Protein AF-W2MPK8-F1 (afdb_monomer)

Sequence (61 aa):
GAGSGAVNVVYRKGYIFFEKKRILEGGKKPKKRLENEKKQGPDGFELRHGDSKRYYLVSEL

Organism: Phytophthora nicotianae (NCBI:txid4792)

Foldseek 3Di:
DVCPCVPPPVVVVVVVVVVVVCVVVVHDDDPVRVVQCVVQPPVGDPPPPPVPDDDDDDDDD

Secondary structure (DSSP, 8-state):
-TTTTTT-HHHHHHHHHHHHHHHHTTPPPPHHHHHHHHHH-TT-S----------------

Radius of gyration: 18.2 Å; Cα contacts (8 Å, |Δi|>4): 18; chains: 1; bounding box: 54×29×39 Å

Structure (mmCIF, N/CA/C/O backbone):
data_AF-W2MPK8-F1
#
_entry.id   AF-W2MPK8-F1
#
loop_
_atom_site.group_PDB
_atom_site.id
_atom_site.type_symbol
_atom_site.label_atom_id
_atom_site.label_alt_id
_atom_site.label_comp_id
_atom_site.label_asym_id
_atom_site.label_entity_id
_atom_site.label_seq_id
_atom_site.pdbx_PDB_ins_code
_atom_site.Cartn_x
_atom_site.Cartn_y
_atom_site.Cartn_z
_atom_site.occupancy
_atom_site.B_iso_or_equiv
_atom_site.auth_seq_id
_atom_site.auth_comp_id
_atom_site.auth_asym_id
_atom_site.auth_atom_id
_atom_site.pdbx_PDB_model_num
ATOM 1 N N . GLY A 1 1 ? 16.765 -6.974 -1.662 1.00 49.94 1 GLY A N 1
ATOM 2 C CA . GLY A 1 1 ? 16.921 -5.536 -1.332 1.00 49.94 1 GLY A CA 1
ATOM 3 C C . GLY A 1 1 ? 15.560 -4.878 -1.155 1.00 49.94 1 GLY A C 1
ATOM 4 O O . GLY A 1 1 ? 14.571 -5.464 -1.583 1.00 49.94 1 GLY A O 1
ATOM 5 N N . ALA A 1 2 ? 15.492 -3.684 -0.554 1.00 54.91 2 ALA A N 1
ATOM 6 C CA . ALA A 1 2 ? 14.241 -3.008 -0.159 1.00 54.91 2 ALA A CA 1
ATOM 7 C C . ALA A 1 2 ? 13.184 -2.827 -1.280 1.00 54.91 2 ALA A C 1
ATOM 9 O O . ALA A 1 2 ? 12.004 -2.731 -0.973 1.00 54.91 2 ALA A O 1
ATOM 10 N N . GLY A 1 3 ? 13.578 -2.854 -2.561 1.00 52.69 3 GLY A N 1
ATOM 11 C CA . GLY A 1 3 ? 12.668 -2.767 -3.717 1.00 52.69 3 GLY A CA 1
ATOM 12 C C . GLY A 1 3 ? 12.204 -4.102 -4.325 1.00 52.69 3 GLY A C 1
ATOM 13 O O . GLY A 1 3 ? 11.396 -4.097 -5.245 1.00 52.69 3 GLY A O 1
ATOM 14 N N . SER A 1 4 ? 12.675 -5.257 -3.836 1.00 56.72 4 SER A N 1
ATOM 15 C CA . SER A 1 4 ? 12.389 -6.567 -4.470 1.00 56.72 4 SER A CA 1
ATOM 16 C C . SER A 1 4 ? 10.915 -7.003 -4.429 1.00 56.72 4 SER A C 1
ATOM 18 O O . SER A 1 4 ? 10.509 -7.846 -5.220 1.00 56.72 4 SER A O 1
ATOM 20 N N . GLY A 1 5 ? 10.106 -6.409 -3.546 1.00 56.34 5 GLY A N 1
ATOM 21 C CA . GLY A 1 5 ? 8.663 -6.657 -3.462 1.00 56.34 5 GLY A CA 1
ATOM 22 C C . GLY A 1 5 ? 7.793 -5.662 -4.237 1.00 56.34 5 GLY A C 1
ATOM 23 O O . GLY A 1 5 ? 6.589 -5.882 -4.333 1.00 56.34 5 GLY A O 1
ATOM 24 N N . ALA A 1 6 ? 8.366 -4.583 -4.791 1.00 59.38 6 ALA A N 1
ATOM 25 C CA . ALA A 1 6 ? 7.604 -3.516 -5.454 1.00 59.38 6 ALA A CA 1
ATOM 26 C C . ALA A 1 6 ? 6.883 -4.004 -6.725 1.00 59.38 6 ALA A C 1
ATOM 28 O O . ALA A 1 6 ? 5.794 -3.536 -7.044 1.00 59.38 6 ALA A O 1
ATOM 29 N N . VAL A 1 7 ? 7.451 -5.009 -7.396 1.00 61.06 7 VAL A N 1
ATOM 30 C CA . VAL A 1 7 ? 6.879 -5.676 -8.578 1.00 61.06 7 VAL A CA 1
ATOM 31 C C . VAL A 1 7 ? 5.708 -6.616 -8.261 1.00 61.06 7 VAL A C 1
ATOM 33 O O . VAL A 1 7 ? 5.002 -7.043 -9.171 1.00 61.06 7 VAL A O 1
ATOM 36 N N . ASN A 1 8 ? 5.453 -6.946 -6.989 1.00 67.06 8 ASN A N 1
ATOM 37 C CA . ASN A 1 8 ? 4.397 -7.888 -6.626 1.00 67.06 8 ASN A CA 1
ATOM 38 C C . ASN A 1 8 ? 3.063 -7.165 -6.352 1.00 67.06 8 ASN A C 1
ATOM 40 O O . ASN A 1 8 ? 2.869 -6.517 -5.320 1.00 67.06 8 ASN A O 1
ATOM 44 N N . VAL A 1 9 ? 2.100 -7.349 -7.262 1.00 70.81 9 VAL A N 1
ATOM 45 C CA . VAL A 1 9 ? 0.755 -6.748 -7.205 1.00 70.81 9 VAL A CA 1
ATOM 46 C C . VAL A 1 9 ? -0.002 -7.044 -5.901 1.00 70.81 9 VAL A C 1
ATOM 48 O O . VAL A 1 9 ? -0.811 -6.222 -5.457 1.00 70.81 9 VAL A O 1
ATOM 51 N N . VAL A 1 10 ? 0.270 -8.184 -5.257 1.00 76.25 10 VAL A N 1
ATOM 52 C CA . VAL A 1 10 ? -0.378 -8.596 -4.003 1.00 76.25 10 VAL A CA 1
ATOM 53 C C . VAL A 1 10 ? 0.002 -7.653 -2.864 1.00 76.25 10 VAL A C 1
ATOM 55 O O . VAL A 1 10 ? -0.872 -7.247 -2.098 1.00 76.25 10 VAL A O 1
ATOM 58 N N . TYR A 1 11 ? 1.265 -7.213 -2.797 1.00 70.88 11 TYR A N 1
ATOM 59 C CA . TYR A 1 11 ? 1.712 -6.258 -1.779 1.00 70.88 11 TYR A CA 1
ATOM 60 C C . TYR A 1 11 ? 0.991 -4.918 -1.912 1.00 70.88 11 TYR A C 1
ATOM 62 O O . TYR A 1 11 ? 0.506 -4.383 -0.916 1.00 70.88 11 TYR A O 1
ATOM 70 N N . ARG A 1 12 ? 0.850 -4.401 -3.140 1.00 74.44 12 ARG A N 1
ATOM 71 C CA . ARG A 1 12 ? 0.133 -3.142 -3.388 1.00 74.44 12 ARG A CA 1
ATOM 72 C C . ARG A 1 12 ? -1.338 -3.245 -2.990 1.00 74.44 12 ARG A C 1
ATOM 74 O O . ARG A 1 12 ? -1.849 -2.371 -2.291 1.00 74.44 12 ARG A O 1
ATOM 81 N N . LYS A 1 13 ? -2.023 -4.316 -3.407 1.00 80.44 13 LYS A N 1
ATOM 82 C CA . LYS A 1 13 ? -3.445 -4.522 -3.085 1.00 80.44 13 LYS A CA 1
ATOM 83 C C . LYS A 1 13 ? -3.671 -4.692 -1.581 1.00 80.44 13 LYS A C 1
ATOM 85 O O . LYS A 1 13 ? -4.548 -4.029 -1.030 1.00 80.44 13 LYS A O 1
ATOM 90 N N . GLY A 1 14 ? -2.853 -5.511 -0.917 1.00 83.06 14 GLY A N 1
ATOM 91 C CA . GLY A 1 14 ? -2.909 -5.691 0.534 1.00 83.06 14 GLY A CA 1
ATOM 92 C C . GLY A 1 14 ? -2.668 -4.380 1.281 1.00 83.06 14 GLY A C 1
ATOM 93 O O . GLY A 1 14 ? -3.436 -4.027 2.173 1.00 83.06 14 GLY A O 1
ATOM 94 N N . TYR A 1 15 ? -1.665 -3.603 0.865 1.00 78.38 15 TYR A N 1
ATOM 95 C CA . TYR A 1 15 ? -1.370 -2.299 1.460 1.00 78.38 15 TYR A CA 1
ATOM 96 C C . TYR A 1 15 ? -2.569 -1.342 1.395 1.00 78.38 15 TYR A C 1
ATOM 98 O O . TYR A 1 15 ? -2.946 -0.766 2.414 1.00 78.38 15 TYR A O 1
ATOM 106 N N . ILE A 1 16 ? -3.200 -1.208 0.222 1.00 84.19 16 ILE A N 1
ATOM 107 C CA . ILE A 1 16 ? -4.368 -0.333 0.027 1.00 84.19 16 ILE A CA 1
ATOM 108 C C . ILE A 1 16 ? -5.543 -0.781 0.903 1.00 84.19 16 ILE A C 1
ATOM 110 O O . ILE A 1 16 ? -6.205 0.059 1.512 1.00 84.19 16 ILE A O 1
ATOM 114 N N . PHE A 1 17 ? -5.803 -2.088 0.983 1.00 89.12 17 PHE A N 1
ATOM 115 C CA . PHE A 1 17 ? -6.880 -2.628 1.812 1.00 89.12 17 PHE A CA 1
ATOM 116 C C . PHE A 1 17 ? -6.694 -2.268 3.292 1.00 89.12 17 PHE A C 1
ATOM 118 O O . PHE A 1 17 ? -7.598 -1.702 3.909 1.00 89.12 17 PHE A O 1
ATOM 125 N N . PHE A 1 18 ? -5.511 -2.533 3.853 1.00 86.38 18 PHE A N 1
ATOM 126 C CA . PHE A 1 18 ? -5.245 -2.250 5.264 1.00 86.38 18 PHE A CA 1
ATOM 127 C C . PHE A 1 18 ? -5.196 -0.749 5.576 1.00 86.38 18 PHE A C 1
ATOM 129 O O . PHE A 1 18 ? -5.578 -0.357 6.676 1.00 86.38 18 PHE A O 1
ATOM 136 N N . GLU A 1 19 ? -4.790 0.106 4.632 1.00 87.62 19 GLU A N 1
ATOM 137 C CA . GLU A 1 19 ? -4.889 1.560 4.822 1.00 87.62 19 GLU A CA 1
ATOM 138 C C . GLU A 1 19 ? -6.336 2.053 4.844 1.00 87.62 19 GLU A C 1
ATOM 140 O O . GLU A 1 19 ? -6.702 2.830 5.725 1.00 87.62 19 GLU A O 1
ATOM 145 N N . LYS A 1 20 ? -7.190 1.555 3.942 1.00 90.25 20 LYS A N 1
ATOM 146 C CA . LYS A 1 20 ? -8.626 1.866 3.982 1.00 90.25 20 LYS A CA 1
ATOM 147 C C . LYS A 1 20 ? -9.241 1.434 5.310 1.00 90.25 20 LYS A C 1
ATOM 149 O O . LYS A 1 20 ? -9.946 2.220 5.934 1.00 90.25 20 LYS A O 1
ATOM 154 N N . LYS A 1 21 ? -8.915 0.222 5.772 1.00 93.31 21 LYS A N 1
ATOM 155 C CA . LYS A 1 21 ? -9.357 -0.283 7.075 1.00 93.31 21 LYS A CA 1
ATOM 156 C C . LYS A 1 21 ? -8.900 0.625 8.225 1.00 93.31 21 LYS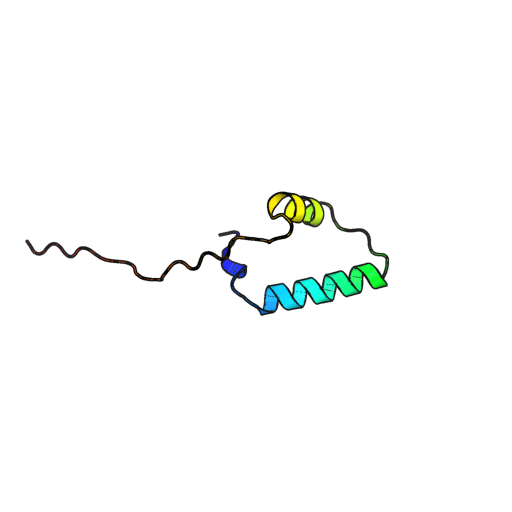 A C 1
ATOM 158 O O . LYS A 1 21 ? -9.730 1.022 9.031 1.00 93.31 21 LYS A O 1
ATOM 163 N N . ARG A 1 22 ? -7.626 1.041 8.255 1.00 92.19 22 ARG A N 1
ATOM 164 C CA . ARG A 1 22 ? -7.098 1.968 9.276 1.00 92.19 22 ARG A CA 1
ATOM 165 C C . ARG A 1 22 ? -7.880 3.282 9.322 1.00 92.19 22 ARG A C 1
ATOM 167 O O . ARG A 1 22 ? -8.168 3.769 10.410 1.00 92.19 22 ARG A O 1
ATOM 174 N N . ILE A 1 23 ? -8.169 3.872 8.161 1.00 91.75 23 ILE A N 1
ATOM 175 C CA . ILE A 1 23 ? -8.909 5.139 8.073 1.00 91.75 23 ILE A CA 1
ATOM 176 C C . ILE A 1 23 ? -10.320 4.968 8.641 1.00 91.75 23 ILE A C 1
ATOM 178 O O . ILE A 1 23 ? -10.749 5.804 9.431 1.00 91.75 23 ILE A O 1
ATOM 182 N N . LEU A 1 24 ? -11.003 3.873 8.292 1.00 93.50 24 LEU A N 1
ATOM 183 C CA . LEU A 1 24 ? -12.336 3.556 8.813 1.00 93.50 24 LEU A CA 1
ATOM 184 C C . LEU A 1 24 ? -12.334 3.324 10.332 1.00 93.50 24 LEU A C 1
ATOM 186 O O . LEU A 1 24 ? -13.259 3.743 11.014 1.00 93.50 24 LEU A O 1
ATOM 190 N N . GLU A 1 25 ? -11.282 2.707 10.868 1.00 95.12 25 GLU A N 1
ATOM 191 C CA . GLU A 1 25 ? -11.117 2.455 12.307 1.00 95.12 25 GLU A CA 1
ATOM 192 C C . GLU A 1 25 ? -10.560 3.668 13.082 1.00 95.12 25 GLU A C 1
ATOM 194 O O . GLU A 1 25 ? -10.335 3.583 14.288 1.00 95.12 25 GLU A O 1
ATOM 199 N N . GLY A 1 26 ? -10.282 4.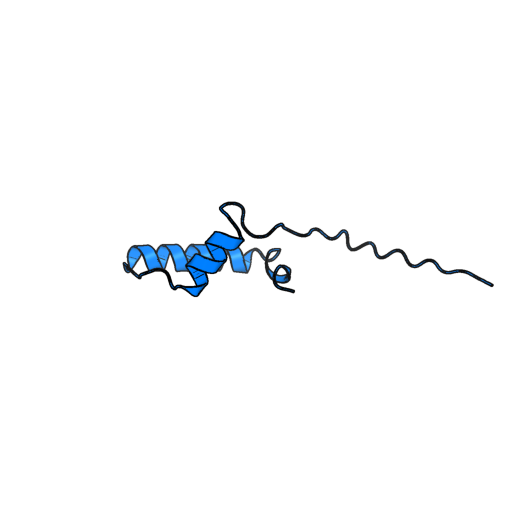798 12.416 1.00 92.56 26 GLY A N 1
ATOM 200 C CA . GLY A 1 26 ? -9.688 5.984 13.049 1.00 92.56 26 GLY A CA 1
ATOM 201 C C . GLY A 1 26 ? -8.250 5.775 13.552 1.00 92.56 26 GLY A C 1
ATOM 202 O O . GLY A 1 26 ? -7.737 6.559 14.354 1.00 92.56 26 GLY A O 1
ATOM 203 N N . GLY A 1 27 ? -7.571 4.721 13.091 1.00 89.31 27 GLY A N 1
ATOM 204 C CA . GLY A 1 27 ? -6.241 4.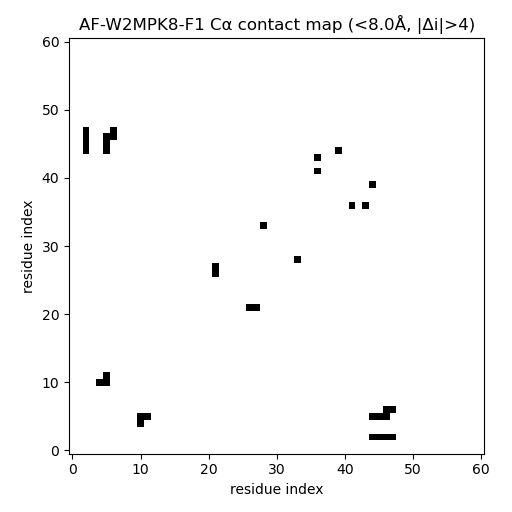349 13.559 1.00 89.31 27 GLY A CA 1
ATOM 205 C C . GLY A 1 27 ? -5.176 5.371 13.154 1.00 89.31 27 GLY A C 1
ATOM 206 O O . GLY A 1 27 ? -5.068 5.766 11.990 1.00 89.31 27 GLY A O 1
ATOM 207 N N . LYS A 1 28 ? -4.3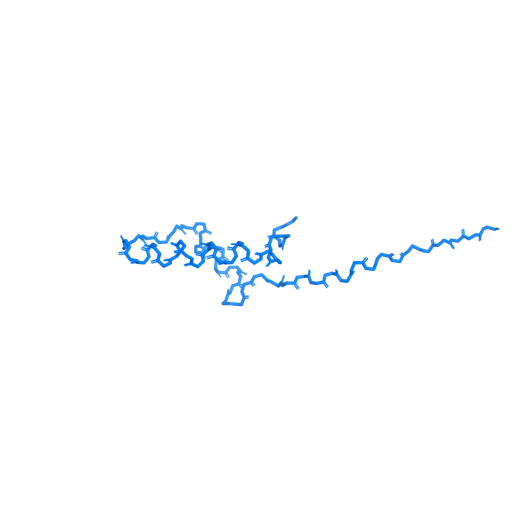15 5.778 14.092 1.00 90.94 28 LYS A N 1
ATOM 208 C CA . LYS A 1 28 ? -3.168 6.649 13.780 1.00 90.94 28 LYS A CA 1
ATOM 209 C C . LYS A 1 28 ? -2.137 5.908 12.927 1.00 90.94 28 LYS A C 1
ATOM 211 O O . LYS A 1 28 ? -1.907 4.710 13.085 1.00 90.94 28 LYS A O 1
ATOM 216 N N . LYS A 1 29 ? -1.488 6.633 12.015 1.00 88.62 29 LYS A N 1
ATOM 217 C CA . LYS A 1 29 ? -0.442 6.062 11.161 1.00 88.62 29 LYS A CA 1
ATOM 218 C C . LYS A 1 29 ? 0.845 5.836 11.984 1.00 88.62 29 LYS A C 1
ATOM 220 O O . LYS A 1 29 ? 1.282 6.761 12.669 1.00 88.62 29 LYS A O 1
ATOM 225 N N . PRO A 1 30 ? 1.476 4.646 11.935 1.00 85.75 30 PRO A N 1
ATOM 226 C CA . PRO A 1 30 ? 2.703 4.373 12.690 1.00 85.75 30 PRO A CA 1
ATOM 227 C C . PRO A 1 30 ? 3.904 5.198 12.207 1.00 85.75 30 PRO A C 1
ATOM 229 O O . PRO A 1 30 ? 4.035 5.452 11.008 1.00 85.75 30 PRO A O 1
ATOM 232 N N . LYS A 1 31 ? 4.856 5.502 13.105 1.00 87.12 31 LYS A N 1
ATOM 233 C CA . LYS A 1 31 ? 6.094 6.251 12.784 1.00 87.12 31 LYS A CA 1
ATOM 234 C C . LYS A 1 31 ? 6.868 5.643 11.608 1.00 87.12 31 LYS A C 1
ATOM 236 O O . LYS A 1 31 ? 7.202 6.350 10.663 1.00 87.12 31 LYS A O 1
ATOM 241 N N . LYS A 1 32 ? 7.058 4.317 11.613 1.00 82.00 32 LYS A N 1
ATOM 242 C CA . LYS A 1 32 ? 7.731 3.585 10.522 1.00 82.00 32 LYS A CA 1
ATOM 243 C C . LYS A 1 32 ? 7.057 3.802 9.161 1.00 82.00 32 LYS A C 1
ATOM 245 O O . LYS A 1 32 ? 7.738 3.832 8.144 1.00 82.00 32 LYS A O 1
ATOM 250 N N . ARG A 1 33 ? 5.728 3.956 9.133 1.00 79.06 33 ARG A N 1
ATOM 251 C CA . ARG A 1 33 ? 4.966 4.157 7.893 1.00 79.06 33 ARG A CA 1
ATOM 252 C C . ARG A 1 33 ? 5.094 5.591 7.383 1.00 79.06 33 ARG A C 1
ATOM 254 O O . ARG A 1 33 ? 5.322 5.769 6.195 1.00 79.06 33 ARG A O 1
ATOM 261 N N . LEU A 1 34 ? 5.047 6.581 8.274 1.00 85.00 34 LEU A N 1
ATOM 262 C CA . LEU A 1 34 ? 5.311 7.981 7.922 1.00 85.00 34 LEU A CA 1
ATOM 263 C C . LEU A 1 34 ? 6.724 8.174 7.358 1.00 85.00 34 LEU A C 1
ATOM 265 O O . LEU A 1 34 ? 6.901 8.875 6.368 1.00 85.00 34 LEU A O 1
ATOM 269 N N . GLU A 1 35 ? 7.732 7.536 7.958 1.00 85.88 35 GLU A N 1
ATOM 270 C CA . GLU A 1 35 ? 9.104 7.590 7.441 1.00 85.88 35 GLU A CA 1
ATOM 271 C C . GLU A 1 35 ? 9.241 6.910 6.077 1.00 85.88 35 GLU A C 1
ATOM 273 O O . GLU A 1 35 ? 9.974 7.396 5.221 1.00 85.88 35 GLU A O 1
ATOM 278 N N . ASN A 1 36 ? 8.524 5.806 5.858 1.00 78.06 36 ASN A N 1
ATOM 279 C CA . ASN A 1 36 ? 8.541 5.101 4.582 1.00 78.06 36 ASN A CA 1
ATOM 280 C C . ASN A 1 36 ? 7.873 5.920 3.464 1.00 78.06 36 ASN A C 1
ATOM 282 O O . ASN A 1 36 ? 8.424 6.022 2.375 1.00 78.06 36 ASN A O 1
ATOM 286 N N . GLU A 1 37 ? 6.735 6.559 3.750 1.00 78.69 37 GLU A N 1
ATOM 287 C CA . GLU A 1 37 ? 6.045 7.457 2.812 1.00 78.69 37 GLU A CA 1
ATOM 288 C C . GLU A 1 37 ? 6.880 8.705 2.499 1.00 78.69 37 GLU A C 1
ATOM 290 O O . GLU A 1 37 ? 6.987 9.085 1.339 1.00 78.69 37 GLU A O 1
ATOM 295 N N . LYS A 1 38 ? 7.552 9.295 3.499 1.00 82.94 38 LYS A N 1
ATOM 296 C CA . LYS A 1 38 ? 8.493 10.407 3.277 1.00 82.94 38 LYS A CA 1
ATOM 297 C C . LYS A 1 38 ? 9.660 10.030 2.365 1.00 82.94 38 LYS A C 1
ATOM 299 O O . LYS A 1 38 ? 10.138 10.877 1.624 1.00 82.94 38 LYS A O 1
ATOM 304 N N . LYS A 1 39 ? 10.140 8.786 2.448 1.00 78.75 39 LYS A N 1
ATOM 305 C CA . LYS A 1 39 ? 11.252 8.291 1.624 1.00 78.75 39 LYS A CA 1
ATOM 306 C C . LYS A 1 39 ? 10.822 7.909 0.208 1.00 78.75 39 LYS A C 1
ATOM 308 O O . LYS A 1 39 ? 11.624 8.054 -0.703 1.00 78.75 39 LYS A O 1
ATOM 313 N N . GLN A 1 40 ? 9.607 7.391 0.037 1.00 71.62 40 GLN A N 1
ATOM 314 C CA . GLN A 1 40 ? 9.103 6.927 -1.261 1.00 71.62 40 GLN A CA 1
ATOM 315 C C . GLN A 1 40 ? 8.410 8.019 -2.080 1.00 71.62 40 GLN A C 1
ATOM 317 O O . GLN A 1 40 ? 8.423 7.954 -3.301 1.00 71.62 40 GLN A O 1
ATOM 322 N N . GLY A 1 41 ? 7.787 9.005 -1.432 1.00 71.75 41 GLY A N 1
ATOM 323 C CA . GLY A 1 41 ? 6.930 9.963 -2.126 1.00 71.75 41 GLY A CA 1
ATOM 324 C C . GLY A 1 41 ? 5.613 9.340 -2.627 1.00 71.75 41 GLY A C 1
ATOM 325 O O . GLY A 1 41 ? 5.315 8.177 -2.337 1.00 71.75 41 GLY A O 1
ATOM 326 N N . PRO A 1 42 ? 4.783 10.123 -3.340 1.00 70.31 42 PRO A N 1
ATOM 327 C CA . PRO A 1 42 ? 3.466 9.688 -3.818 1.00 70.31 42 PRO A CA 1
ATOM 328 C C . PRO A 1 42 ? 3.535 8.557 -4.856 1.00 70.31 42 PRO A C 1
ATOM 330 O O . PRO A 1 42 ? 2.600 7.761 -4.947 1.00 70.31 42 PRO A O 1
ATOM 333 N N . ASP A 1 43 ? 4.648 8.458 -5.583 1.00 68.81 43 ASP A N 1
ATOM 334 C CA . ASP A 1 43 ? 4.832 7.504 -6.681 1.00 68.81 43 ASP A CA 1
ATOM 335 C C . ASP A 1 43 ? 5.337 6.125 -6.216 1.00 68.81 43 ASP A C 1
ATO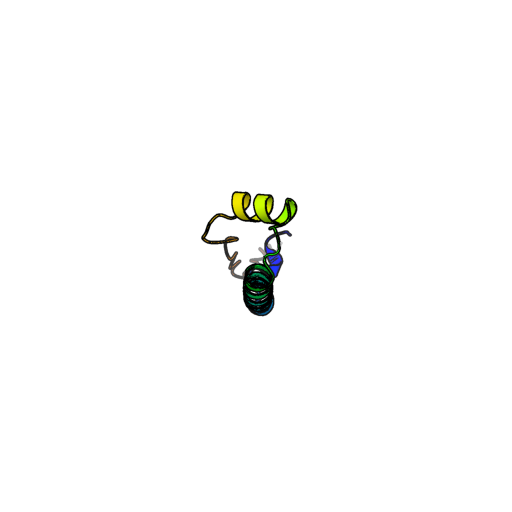M 337 O O . ASP A 1 43 ? 5.292 5.152 -6.971 1.00 68.81 43 ASP A O 1
ATOM 341 N N . GLY A 1 44 ? 5.741 5.996 -4.946 1.00 69.00 44 GLY A N 1
ATOM 342 C CA . GLY A 1 44 ? 6.213 4.736 -4.371 1.00 69.00 44 GLY A CA 1
ATOM 343 C C . GLY A 1 44 ? 7.668 4.408 -4.726 1.00 69.00 44 GLY A C 1
ATOM 344 O O . GLY A 1 44 ? 8.446 5.257 -5.147 1.00 69.00 44 GLY A O 1
ATOM 345 N N . PHE A 1 45 ? 8.073 3.152 -4.522 1.00 67.19 45 PHE A N 1
ATOM 346 C CA . PHE A 1 45 ? 9.384 2.690 -4.989 1.00 67.19 45 PHE A CA 1
ATOM 347 C C . PHE A 1 45 ? 9.419 2.594 -6.515 1.00 67.19 45 PHE A C 1
ATOM 349 O O . PHE A 1 45 ? 8.522 1.997 -7.112 1.00 67.19 45 PHE A O 1
ATOM 356 N N . GLU A 1 46 ? 10.510 3.069 -7.123 1.00 65.38 46 GLU A N 1
ATOM 357 C CA . GLU A 1 46 ? 10.804 2.802 -8.530 1.00 65.38 46 GLU A CA 1
ATOM 358 C C . GLU A 1 46 ? 10.724 1.297 -8.807 1.00 65.38 46 GLU A C 1
ATOM 360 O O . GLU A 1 46 ? 11.436 0.477 -8.207 1.00 65.38 46 GLU A O 1
ATOM 365 N N . LEU A 1 47 ? 9.847 0.929 -9.739 1.00 63.81 47 LEU A N 1
ATOM 366 C CA . LEU A 1 47 ? 9.774 -0.424 -10.262 1.00 63.81 47 LEU A CA 1
ATOM 367 C C . LEU A 1 47 ? 11.039 -0.670 -11.082 1.00 63.81 47 LEU A C 1
ATOM 369 O O . LEU A 1 47 ? 11.078 -0.381 -12.278 1.00 63.81 47 LEU A O 1
ATOM 373 N N . ARG A 1 48 ? 12.083 -1.209 -10.444 1.00 61.59 48 ARG A N 1
ATOM 374 C CA . ARG A 1 48 ? 13.255 -1.729 -11.154 1.00 61.59 48 ARG A CA 1
ATOM 375 C C . ARG A 1 48 ? 12.819 -2.895 -12.038 1.00 61.59 48 ARG A C 1
ATOM 377 O O . ARG A 1 48 ? 12.852 -4.049 -11.619 1.00 61.59 48 ARG A O 1
ATOM 384 N N . HIS A 1 49 ? 12.457 -2.585 -13.275 1.00 59.53 49 HIS A N 1
ATOM 385 C CA . HIS A 1 49 ? 12.465 -3.533 -14.376 1.00 59.53 49 HIS A CA 1
ATOM 386 C C . HIS A 1 49 ? 13.925 -3.695 -14.785 1.00 59.53 49 HIS A C 1
ATOM 388 O O . HIS A 1 49 ? 14.398 -3.101 -15.746 1.00 59.53 49 HIS A O 1
ATOM 394 N N . GLY A 1 50 ? 14.686 -4.431 -13.974 1.00 54.75 50 GLY A N 1
ATOM 395 C CA . GLY A 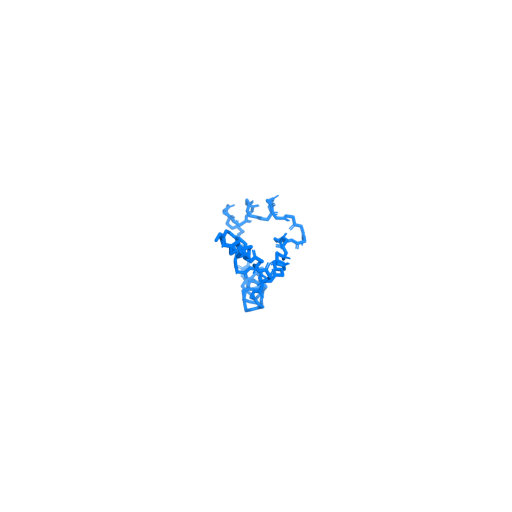1 50 ? 15.946 -4.958 -14.462 1.00 54.75 50 GLY A CA 1
ATOM 396 C C . GLY A 1 50 ? 15.585 -5.926 -15.574 1.00 54.75 50 GLY A C 1
ATOM 397 O O . GLY A 1 50 ? 15.122 -7.029 -15.275 1.00 54.75 50 GLY A O 1
ATOM 398 N N . ASP A 1 51 ? 15.752 -5.510 -16.831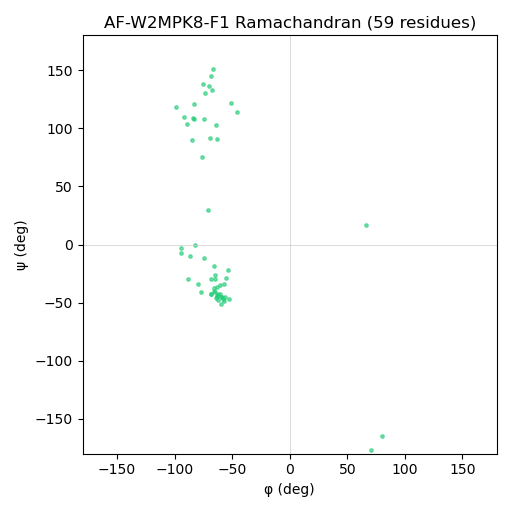 1.00 54.81 51 ASP A N 1
ATOM 399 C CA . ASP A 1 51 ? 15.831 -6.447 -17.944 1.00 54.81 51 ASP A CA 1
ATOM 400 C C . ASP A 1 51 ? 16.788 -7.540 -17.483 1.00 54.81 51 ASP A C 1
ATOM 402 O O . ASP A 1 51 ? 17.957 -7.283 -17.196 1.00 54.81 51 ASP A O 1
ATOM 406 N N . SER A 1 52 ? 16.277 -8.756 -17.306 1.00 55.28 52 SER A N 1
ATOM 407 C CA . SER A 1 52 ? 17.027 -9.881 -16.735 1.00 55.28 52 SER A CA 1
ATOM 408 C C . SER A 1 52 ? 18.099 -10.402 -17.705 1.00 55.28 52 SER A C 1
ATOM 410 O O . SER A 1 52 ? 18.440 -11.580 -17.706 1.00 55.28 52 SER A O 1
ATOM 412 N N . LYS A 1 53 ? 18.633 -9.526 -18.559 1.00 56.53 53 LYS A N 1
ATOM 413 C CA . LYS A 1 53 ? 19.698 -9.779 -19.514 1.00 56.53 53 LYS A CA 1
ATOM 414 C C . LYS A 1 53 ? 21.033 -9.609 -18.800 1.00 56.53 53 LYS A C 1
ATOM 416 O O . LYS A 1 53 ? 21.603 -8.524 -18.736 1.00 56.53 53 LYS A O 1
ATOM 421 N N . ARG A 1 54 ? 21.530 -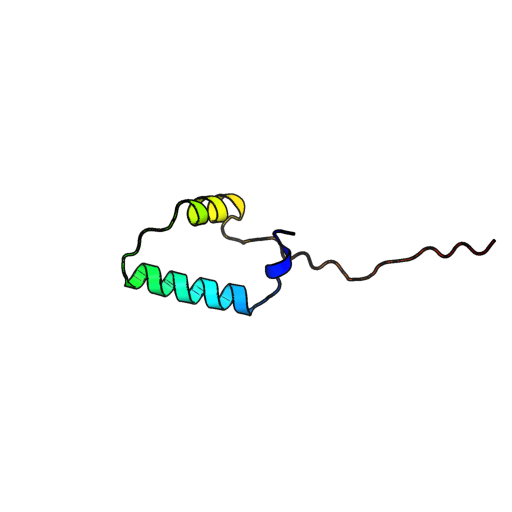10.707 -18.234 1.00 57.88 54 ARG A N 1
ATOM 422 C CA . ARG A 1 54 ? 22.942 -10.827 -17.863 1.00 57.88 54 ARG A CA 1
ATOM 423 C C . ARG A 1 54 ? 23.711 -11.273 -19.101 1.00 57.88 54 ARG A C 1
ATOM 425 O O . ARG A 1 54 ? 23.555 -12.410 -19.534 1.00 57.88 54 ARG A O 1
ATOM 432 N N . TYR A 1 55 ? 24.512 -10.381 -19.670 1.00 62.38 55 TYR A N 1
ATOM 433 C CA . TYR A 1 55 ? 25.470 -10.738 -20.712 1.00 62.38 55 TYR A CA 1
ATOM 434 C C . TYR A 1 55 ? 26.734 -11.283 -20.041 1.00 62.38 55 TYR A C 1
ATOM 436 O O . TYR A 1 55 ? 27.348 -10.591 -19.231 1.00 62.38 55 TYR A O 1
ATOM 444 N N . TYR A 1 56 ? 27.101 -12.523 -20.357 1.00 66.50 56 TYR A N 1
ATOM 445 C CA . TYR A 1 56 ? 28.386 -13.107 -19.982 1.00 66.50 56 TYR A CA 1
ATOM 446 C C . TYR A 1 56 ? 29.314 -12.991 -21.193 1.00 66.50 56 TYR A C 1
ATOM 448 O O . TYR A 1 56 ? 29.009 -13.539 -22.250 1.00 66.50 56 TYR A O 1
ATOM 456 N N . LEU A 1 57 ? 30.421 -12.258 -21.057 1.00 65.00 57 LE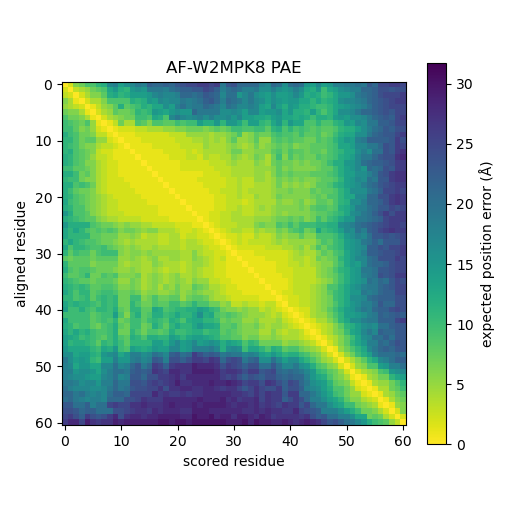U A N 1
ATOM 457 C CA . LEU A 1 57 ? 31.516 -12.320 -22.024 1.00 65.00 57 LEU A CA 1
ATOM 458 C C . LEU A 1 57 ? 32.251 -13.643 -21.795 1.00 65.00 57 LEU A C 1
ATOM 460 O O . LEU A 1 57 ? 32.918 -13.810 -20.776 1.00 65.00 57 LEU A O 1
ATOM 464 N N . VAL A 1 58 ? 32.094 -14.584 -22.723 1.00 61.94 58 VAL A N 1
ATOM 465 C CA . VAL A 1 58 ? 32.941 -15.776 -22.803 1.00 61.94 58 VAL A CA 1
ATOM 466 C C . VAL A 1 58 ? 34.117 -15.398 -23.696 1.00 61.94 58 VAL A C 1
ATOM 468 O O . VAL A 1 58 ? 33.954 -15.256 -24.904 1.00 61.94 58 VAL A O 1
ATOM 471 N N . SER A 1 59 ? 35.281 -15.155 -23.101 1.00 58.41 59 SER A N 1
ATOM 472 C CA . SER A 1 59 ? 36.538 -15.083 -23.845 1.00 58.41 59 SER A CA 1
ATOM 473 C C . SER A 1 59 ? 37.056 -16.508 -24.030 1.00 58.41 59 SER A C 1
ATOM 475 O O . SER A 1 59 ? 37.481 -17.127 -23.052 1.00 58.41 59 SER A O 1
ATOM 477 N N . GLU A 1 60 ? 36.982 -17.035 -25.250 1.00 57.16 60 GLU A N 1
ATOM 478 C CA . GLU A 1 60 ? 37.757 -18.217 -25.640 1.00 57.16 60 GLU A CA 1
ATOM 479 C C . GLU A 1 60 ? 39.219 -17.803 -25.865 1.00 57.16 60 GLU A C 1
ATOM 481 O O . GLU A 1 60 ? 39.489 -16.704 -26.359 1.00 57.16 60 GLU A O 1
ATOM 486 N N . LEU A 1 61 ? 40.126 -18.653 -25.380 1.00 48.75 61 LEU A N 1
ATOM 487 C CA . LEU A 1 61 ? 41.572 -18.449 -25.272 1.00 48.75 61 LEU A CA 1
ATOM 488 C C . LEU A 1 61 ? 42.296 -18.847 -26.562 1.00 48.75 61 LEU A C 1
ATOM 490 O O . LEU A 1 61 ? 41.889 -19.875 -27.150 1.00 48.75 61 LEU A O 1
#

pLDDT: mean 72.93, std 13.49, range [48.75, 95.12]

Mean predicted aligned error: 11.61 Å

Solvent-accessible surface area (backbone atoms only — not comparable to full-atom values): 4105 Å² total; per-residue (Å²): 112,99,61,74,58,66,79,40,67,64,58,58,53,52,50,54,52,54,49,54,50,32,60,76,70,68,52,82,84,53,70,72,54,55,54,49,46,71,72,36,47,96,82,42,69,77,73,80,76,67,73,88,75,78,85,78,87,81,81,82,130